Protein AF-F2I329-F1 (afdb_monomer_lite)

pLDDT: mean 84.26, std 12.46, range [43.5, 96.06]

Foldseek 3Di:
DDFFDWDAALQARDIDGHDFPPDWDQDPQPQQNQWIWRDWDADPQQRFIWTWIAGNPPRDIAIAGPVLRVQPRVLVVVLVVLVVVLVVVVVVPDPCPVVNVVSVVVNVVSVVSNVVVLVVSLVVSCVRNDPPDPSSVCSCVSVPPD

Secondary structure (DSSP, 8-state):
--PPEEEE-TTT--EEEE---S--B----GGGTTEEEEEEEE-TTT--EEEEEEETTT--EEEEEHHHHHHHHHHHHHHHHHHHHHHHHHHTT-S-HHHHHHHHHHHHHHHHHHHHHHHHHHHHHHHHH-TT-GGGTTHHHHT---

Radius of gyration: 18.22 Å; chains: 1; bounding box: 52×19×52 Å

Sequence (146 aa):
MIFPIIKKCPCCNKVLFIKTNGTTYENNFKNIQDYTVKKRFNCNNCGQDIALFIHNKTGIQKLLWMEYLENMDLLFFELEDLRIKKKDLLNKKADGSGAIKNISKEIEKIKIQISQKQSKLRIKVRLIAGHGSENSDQLSDNHRFF

Structure (mmCIF, N/CA/C/O backbone):
data_AF-F2I329-F1
#
_entry.id   AF-F2I329-F1
#
loop_
_atom_site.group_PDB
_atom_site.id
_atom_site.type_symbol
_atom_site.label_atom_id
_atom_site.label_alt_id
_atom_site.label_comp_id
_atom_site.label_asym_id
_atom_site.label_entity_id
_atom_site.label_seq_id
_atom_site.pdbx_PDB_ins_code
_atom_site.Cartn_x
_atom_site.Cartn_y
_atom_site.Cartn_z
_atom_site.occupancy
_atom_site.B_iso_or_equiv
_atom_site.auth_seq_id
_atom_site.auth_comp_id
_atom_site.auth_asym_id
_atom_site.auth_atom_id
_atom_site.pdbx_PDB_model_num
ATOM 1 N N . MET A 1 1 ? -30.096 -5.599 7.915 1.00 49.38 1 MET A N 1
ATOM 2 C CA . MET A 1 1 ? -29.155 -5.406 9.042 1.00 49.38 1 MET A CA 1
ATOM 3 C C . MET A 1 1 ? -27.747 -5.377 8.453 1.00 49.38 1 MET A C 1
ATOM 5 O O . MET A 1 1 ? -27.368 -6.353 7.822 1.00 49.38 1 MET A O 1
ATOM 9 N N . ILE A 1 2 ? -27.023 -4.253 8.522 1.00 67.06 2 ILE A N 1
ATOM 10 C CA . ILE A 1 2 ? -25.670 -4.151 7.938 1.00 67.06 2 ILE A CA 1
ATOM 11 C C . ILE A 1 2 ? -24.672 -4.649 8.986 1.00 67.06 2 ILE A C 1
ATOM 13 O O . ILE A 1 2 ? -24.483 -3.999 10.016 1.00 67.06 2 ILE A O 1
ATOM 17 N N . PHE A 1 3 ? -24.066 -5.813 8.747 1.00 76.38 3 PHE A N 1
ATOM 18 C CA . PHE A 1 3 ? -23.027 -6.347 9.625 1.00 76.38 3 PHE A CA 1
ATOM 19 C C . PHE A 1 3 ? -21.748 -5.501 9.527 1.00 76.38 3 PHE A C 1
ATOM 21 O O . PHE A 1 3 ? -21.357 -5.107 8.424 1.00 76.38 3 PHE A O 1
ATOM 28 N N . PRO A 1 4 ? -21.088 -5.196 10.659 1.00 86.31 4 PRO A N 1
ATOM 29 C CA . PRO A 1 4 ? -19.831 -4.467 10.640 1.00 86.31 4 PRO A CA 1
ATOM 30 C C . PRO A 1 4 ? -18.727 -5.320 10.009 1.00 86.31 4 PRO A C 1
ATOM 32 O O . PRO A 1 4 ? -18.606 -6.513 10.278 1.00 86.31 4 PRO A O 1
ATOM 35 N N . ILE A 1 5 ? -17.881 -4.681 9.207 1.00 90.19 5 ILE A N 1
ATOM 36 C CA . ILE A 1 5 ? -16.689 -5.304 8.637 1.00 90.19 5 ILE A CA 1
ATOM 37 C C . ILE A 1 5 ? -15.630 -5.406 9.736 1.00 90.19 5 ILE A C 1
ATOM 39 O O . ILE A 1 5 ? -15.281 -4.400 10.355 1.00 90.19 5 ILE A O 1
ATOM 43 N N . ILE A 1 6 ? -15.106 -6.610 9.968 1.00 91.62 6 ILE A N 1
ATOM 44 C CA . ILE A 1 6 ? -14.080 -6.865 10.984 1.00 91.62 6 ILE A CA 1
ATOM 45 C C . ILE A 1 6 ? -12.708 -6.917 10.306 1.00 91.62 6 ILE A C 1
ATOM 47 O O . ILE A 1 6 ? -12.464 -7.750 9.433 1.00 91.62 6 ILE A O 1
ATOM 51 N N . LYS A 1 7 ? -11.802 -6.017 10.696 1.00 91.25 7 LYS A N 1
ATOM 52 C CA . LYS A 1 7 ? -10.420 -5.942 10.184 1.00 91.25 7 LYS A CA 1
ATOM 53 C C . LYS A 1 7 ? -9.460 -5.593 11.315 1.00 91.25 7 LYS A C 1
ATOM 55 O O . LYS A 1 7 ? -9.873 -5.023 12.317 1.00 91.25 7 LYS A O 1
ATOM 60 N N . LYS A 1 8 ? -8.173 -5.902 11.163 1.00 90.38 8 LYS A N 1
ATOM 61 C CA . LYS A 1 8 ? -7.136 -5.430 12.090 1.00 90.38 8 LYS A CA 1
ATOM 62 C C . LYS A 1 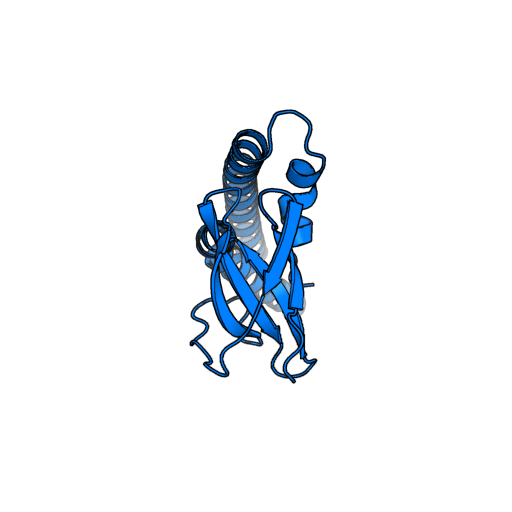8 ? -6.559 -4.110 11.598 1.00 90.38 8 LYS A C 1
ATOM 64 O O . LYS A 1 8 ? -6.375 -3.931 10.398 1.00 90.38 8 LYS A O 1
ATOM 69 N N . CYS A 1 9 ? -6.276 -3.197 12.520 1.00 89.25 9 CYS A N 1
ATOM 70 C CA . CYS A 1 9 ? -5.590 -1.953 12.206 1.00 89.25 9 CYS A CA 1
ATOM 71 C C . CYS A 1 9 ? -4.196 -2.258 11.627 1.00 89.25 9 CYS A C 1
ATOM 73 O O . CYS A 1 9 ? -3.421 -2.942 12.304 1.00 89.25 9 CYS A O 1
ATOM 75 N N . PRO A 1 10 ? -3.836 -1.725 10.445 1.00 88.31 10 PRO A N 1
ATOM 76 C CA . PRO A 1 10 ? -2.521 -1.966 9.848 1.00 88.31 10 PRO A CA 1
ATOM 77 C C . PRO A 1 10 ? -1.366 -1.385 10.682 1.00 88.31 10 PRO A C 1
ATOM 79 O O . PRO A 1 10 ? -0.227 -1.814 10.526 1.00 88.31 10 PRO A O 1
ATOM 82 N N . CYS A 1 11 ? -1.650 -0.438 11.585 1.00 87.44 11 CYS A N 1
ATOM 83 C CA . CYS A 1 11 ? -0.645 0.243 12.404 1.00 87.44 11 CYS A CA 1
ATOM 84 C C . CYS A 1 11 ? -0.427 -0.405 13.780 1.00 87.44 11 CYS A C 1
ATOM 86 O O . CYS A 1 11 ? 0.696 -0.446 14.256 1.00 87.44 11 CYS A O 1
ATOM 88 N N . CYS A 1 12 ? -1.485 -0.877 14.451 1.00 86.50 12 CYS A N 1
ATOM 89 C CA . CYS A 1 12 ? -1.399 -1.365 15.840 1.00 86.50 12 CYS A CA 1
ATOM 90 C C . CYS A 1 12 ? -2.028 -2.747 16.070 1.00 86.50 12 CYS A C 1
ATOM 92 O O . CYS A 1 12 ? -2.190 -3.169 17.209 1.00 86.50 12 CYS A O 1
ATOM 94 N N . ASN A 1 13 ? -2.448 -3.439 15.009 1.00 86.38 13 ASN A N 1
ATOM 95 C CA . ASN A 1 13 ? -3.093 -4.757 15.043 1.00 86.38 13 ASN A CA 1
ATOM 96 C C . ASN A 1 13 ? -4.434 -4.857 15.788 1.00 86.38 13 ASN A C 1
ATOM 98 O O . ASN A 1 13 ? -5.052 -5.924 15.792 1.00 86.38 13 ASN A O 1
ATOM 102 N N . LYS A 1 14 ? -4.913 -3.774 16.413 1.00 88.31 14 LYS A N 1
ATOM 103 C CA . LYS A 1 14 ? -6.192 -3.768 17.127 1.00 88.31 14 LYS A CA 1
ATOM 104 C C . LYS A 1 14 ? -7.320 -4.175 16.181 1.00 88.31 14 LYS A C 1
ATOM 106 O O . LYS A 1 14 ? -7.401 -3.669 15.063 1.00 88.31 14 LYS A O 1
ATOM 111 N N . VAL A 1 15 ? -8.196 -5.070 16.633 1.00 91.31 15 VAL A N 1
ATOM 112 C CA . VAL A 1 15 ? -9.410 -5.443 15.896 1.00 91.31 15 VAL A CA 1
ATOM 113 C C . VAL A 1 15 ? -10.356 -4.242 15.837 1.00 91.31 15 VAL A C 1
ATOM 115 O O . VAL A 1 15 ? -10.623 -3.595 16.848 1.00 91.31 15 VAL A O 1
ATOM 118 N N . LEU A 1 16 ? -10.849 -3.950 14.640 1.00 91.00 16 LEU A N 1
ATOM 119 C CA . LEU A 1 16 ? -11.730 -2.839 14.317 1.00 91.00 16 LEU A CA 1
ATOM 120 C C . LEU A 1 16 ? -13.048 -3.368 13.763 1.00 91.00 16 LEU A C 1
ATOM 122 O O . LEU A 1 16 ? -13.061 -4.262 12.916 1.00 91.00 16 LEU A O 1
ATOM 126 N N . PHE A 1 17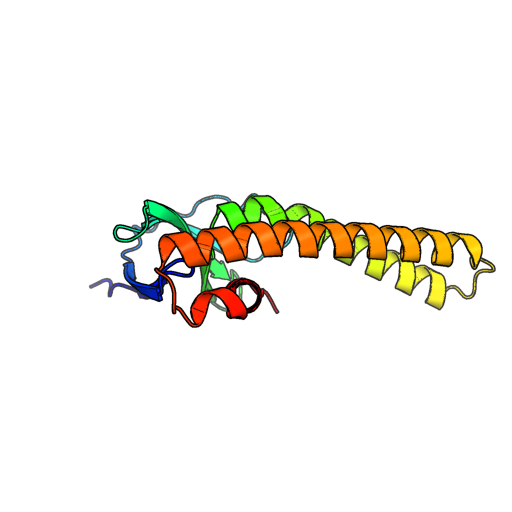 ? -14.141 -2.749 14.203 1.00 92.81 17 PHE A N 1
ATOM 127 C CA . PHE A 1 17 ? -15.493 -2.992 13.710 1.00 92.81 17 PHE A CA 1
ATOM 128 C C . PHE A 1 17 ? -15.935 -1.793 12.872 1.00 92.81 17 PHE A C 1
ATOM 130 O O . PHE A 1 17 ? -16.223 -0.714 13.393 1.00 92.81 17 PHE A O 1
ATOM 137 N N . ILE A 1 18 ? -15.959 -1.964 11.555 1.00 91.31 18 ILE A N 1
ATOM 138 C CA . ILE A 1 18 ? -16.131 -0.877 10.596 1.00 91.31 18 ILE A CA 1
ATOM 139 C C . ILE A 1 18 ? -17.550 -0.920 10.032 1.00 91.31 18 ILE A C 1
ATOM 141 O O . ILE A 1 18 ? -17.905 -1.811 9.264 1.00 91.31 18 ILE A O 1
ATOM 145 N N . LYS A 1 19 ? -18.364 0.075 10.391 1.00 88.56 19 LYS A N 1
ATOM 146 C CA . LYS A 1 19 ? -19.669 0.331 9.761 1.00 88.56 19 LYS A CA 1
ATOM 147 C C . LYS A 1 19 ? -19.502 1.309 8.600 1.00 88.56 19 LYS A C 1
ATOM 149 O O . LYS A 1 19 ? -18.901 2.366 8.802 1.00 88.56 19 LYS A O 1
ATOM 154 N N . THR A 1 20 ? -20.002 0.963 7.419 1.00 84.44 20 THR A N 1
ATOM 155 C CA . THR A 1 20 ? -20.012 1.822 6.225 1.00 84.44 20 THR A CA 1
ATOM 156 C C . THR A 1 20 ? -21.399 2.444 6.058 1.00 84.44 20 THR A C 1
ATOM 158 O O . THR A 1 20 ? -22.407 1.786 6.301 1.00 84.44 20 THR A O 1
ATOM 161 N N . ASN A 1 21 ? -21.457 3.717 5.658 1.00 78.06 21 ASN A N 1
ATOM 162 C CA . ASN A 1 21 ? -22.711 4.483 5.589 1.00 78.06 21 ASN A CA 1
ATOM 163 C C . ASN A 1 21 ? -23.231 4.623 4.146 1.00 78.06 21 ASN A C 1
ATOM 165 O O . ASN A 1 21 ? -23.976 5.546 3.842 1.00 78.06 21 ASN A O 1
ATOM 169 N N . GLY A 1 22 ? -22.791 3.754 3.231 1.00 73.19 22 GLY A N 1
ATOM 170 C CA . GLY A 1 22 ? -23.156 3.814 1.809 1.00 73.19 22 GLY A CA 1
ATOM 171 C C . GLY A 1 22 ? -22.452 4.908 0.995 1.00 73.19 22 GLY A C 1
ATOM 172 O O . GLY A 1 22 ? -22.484 4.843 -0.229 1.00 73.19 22 GLY A O 1
ATOM 173 N N . THR A 1 23 ? -21.758 5.855 1.632 1.00 77.44 23 THR A N 1
ATOM 174 C CA . THR A 1 23 ? -20.978 6.891 0.946 1.00 77.44 23 THR A CA 1
ATOM 175 C C . THR A 1 23 ? -19.708 6.327 0.307 1.00 77.44 23 THR A C 1
ATOM 177 O O . THR A 1 23 ? -18.978 5.525 0.895 1.00 77.44 23 THR A O 1
ATOM 180 N N . THR A 1 24 ? -19.447 6.747 -0.927 1.00 80.06 24 THR A N 1
ATOM 181 C CA . THR A 1 24 ? -18.213 6.474 -1.669 1.00 80.06 24 THR A CA 1
ATOM 182 C C . THR A 1 24 ? -17.412 7.754 -1.788 1.00 80.06 24 THR A C 1
ATOM 184 O O . THR A 1 24 ? -17.959 8.783 -2.174 1.00 80.06 24 THR A O 1
ATOM 187 N N . TYR A 1 25 ? -16.127 7.678 -1.473 1.00 80.75 25 TYR A N 1
ATOM 188 C CA . TYR A 1 25 ? -15.186 8.775 -1.643 1.00 80.75 25 TYR A CA 1
ATOM 189 C C . TYR A 1 25 ? -14.319 8.505 -2.871 1.00 80.75 25 TYR A C 1
ATOM 191 O O . TYR A 1 25 ? -13.993 7.348 -3.166 1.00 80.75 25 TYR A O 1
ATOM 199 N N . GLU A 1 26 ? -13.945 9.576 -3.567 1.00 77.88 26 GLU A N 1
ATOM 200 C CA . GLU A 1 26 ? -12.997 9.498 -4.673 1.00 77.88 26 GLU A CA 1
ATOM 201 C C . GLU A 1 26 ? -11.637 8.995 -4.186 1.00 77.88 26 GLU A C 1
ATOM 203 O O . GLU A 1 26 ? -11.173 9.317 -3.087 1.00 77.88 26 GLU A O 1
ATOM 208 N N . ASN A 1 27 ? -11.013 8.160 -5.014 1.00 87.19 27 ASN A N 1
ATOM 209 C CA . ASN A 1 27 ? -9.687 7.631 -4.765 1.00 87.19 27 ASN A CA 1
ATOM 210 C C . ASN A 1 27 ? -8.665 8.390 -5.615 1.00 87.19 27 ASN A C 1
ATOM 212 O O . ASN A 1 27 ? -8.601 8.211 -6.828 1.00 87.19 27 ASN A O 1
ATOM 216 N N . ASN A 1 28 ? -7.842 9.199 -4.951 1.00 87.75 28 ASN A N 1
ATOM 217 C CA . ASN A 1 28 ? -6.836 10.039 -5.602 1.00 87.75 28 ASN A CA 1
ATOM 218 C C . ASN A 1 28 ? -5.469 9.349 -5.760 1.00 87.75 28 ASN A C 1
ATOM 220 O O . ASN A 1 28 ? -4.527 9.971 -6.250 1.00 87.75 28 ASN A O 1
ATOM 224 N N . PHE A 1 29 ? -5.335 8.087 -5.341 1.00 89.06 29 PHE A N 1
ATOM 225 C CA . PHE A 1 29 ? -4.081 7.339 -5.421 1.00 89.06 29 PHE A CA 1
ATOM 226 C C . PHE A 1 29 ? -3.921 6.676 -6.793 1.00 89.06 29 PHE A C 1
ATOM 228 O O . PHE A 1 29 ? -4.761 5.880 -7.226 1.00 89.06 29 PHE A O 1
ATOM 235 N N . LYS A 1 30 ? -2.819 6.987 -7.478 1.00 87.38 30 LYS A N 1
ATOM 236 C CA . LYS A 1 30 ? -2.558 6.551 -8.856 1.00 87.38 30 LYS A CA 1
ATOM 237 C C . LYS A 1 30 ? -2.325 5.051 -8.963 1.00 87.38 30 LYS A C 1
ATOM 239 O O . LYS A 1 30 ? -2.735 4.444 -9.945 1.00 87.38 30 LYS A O 1
ATOM 244 N N . ASN A 1 31 ? -1.692 4.443 -7.966 1.00 84.38 31 ASN A N 1
ATOM 245 C CA . ASN A 1 31 ? -1.331 3.030 -8.005 1.00 84.38 31 ASN A CA 1
ATOM 246 C C . ASN A 1 31 ? -2.525 2.098 -7.726 1.00 84.38 31 ASN A C 1
ATOM 248 O O . ASN A 1 31 ? -2.414 0.886 -7.887 1.00 84.38 31 ASN A O 1
ATOM 252 N N . ILE A 1 32 ? -3.663 2.633 -7.262 1.00 87.12 32 ILE A N 1
ATOM 253 C CA . ILE A 1 32 ? -4.802 1.828 -6.790 1.00 87.12 32 ILE A CA 1
ATOM 254 C C . ILE A 1 32 ? -6.149 2.322 -7.309 1.00 87.12 32 ILE A C 1
ATOM 256 O O . ILE A 1 32 ? -7.160 2.194 -6.624 1.00 87.12 32 ILE A O 1
ATOM 260 N N . GLN A 1 33 ? -6.181 2.851 -8.531 1.00 89.00 33 GLN A N 1
ATOM 261 C CA . GLN A 1 33 ? -7.388 3.403 -9.164 1.00 89.00 33 GLN A CA 1
ATOM 262 C C . GLN A 1 33 ? -8.553 2.404 -9.273 1.00 89.00 33 GLN A C 1
ATOM 264 O O . GLN A 1 33 ? -9.716 2.801 -9.249 1.00 89.00 33 GLN A O 1
ATOM 269 N N . ASP A 1 34 ? -8.264 1.100 -9.310 1.00 90.00 34 ASP A N 1
ATOM 270 C CA . ASP A 1 34 ? -9.282 0.042 -9.303 1.00 90.00 34 ASP A CA 1
ATOM 271 C C . ASP A 1 34 ? -10.005 -0.125 -7.954 1.00 90.00 34 ASP A C 1
ATOM 273 O O . ASP A 1 34 ? -10.870 -0.994 -7.821 1.00 90.00 34 ASP A O 1
ATOM 277 N N . TYR A 1 35 ? -9.674 0.679 -6.943 1.00 91.19 35 TYR A N 1
ATOM 278 C CA . TYR A 1 35 ? -10.314 0.665 -5.633 1.00 91.19 35 TYR A CA 1
ATOM 279 C C . TYR A 1 35 ? -11.118 1.941 -5.381 1.00 91.19 35 TYR A C 1
ATOM 281 O O . TYR A 1 35 ? -10.677 3.045 -5.686 1.00 91.19 35 TYR A O 1
ATOM 289 N N . THR A 1 36 ? -12.263 1.795 -4.717 1.00 92.00 36 THR A N 1
ATOM 290 C CA . THR A 1 36 ? -13.054 2.909 -4.178 1.00 92.00 36 THR A CA 1
ATOM 291 C C . THR A 1 36 ? -12.891 2.991 -2.665 1.00 92.00 36 THR A C 1
ATOM 293 O O . THR A 1 36 ? -12.899 1.967 -1.974 1.00 92.00 36 THR A O 1
ATOM 296 N N . VAL A 1 37 ? -12.817 4.206 -2.121 1.00 92.56 37 VAL A N 1
ATOM 297 C CA . VAL A 1 37 ? -12.790 4.431 -0.673 1.00 92.56 37 VAL A CA 1
ATOM 298 C C . VAL A 1 37 ? -14.221 4.406 -0.132 1.00 92.56 37 VAL A C 1
ATOM 300 O O . VAL A 1 37 ? -15.066 5.207 -0.522 1.00 92.56 37 VAL A O 1
ATOM 303 N N . LYS A 1 38 ? -14.517 3.485 0.788 1.00 91.88 38 LYS A N 1
ATOM 304 C CA . LYS A 1 38 ? -15.838 3.381 1.440 1.00 91.88 38 LYS A CA 1
ATOM 305 C C . LYS A 1 38 ? -15.913 4.088 2.783 1.00 91.88 38 LYS A C 1
ATOM 307 O O . LYS A 1 38 ? -17.001 4.407 3.252 1.00 91.88 38 LYS A O 1
ATOM 312 N N . LYS A 1 39 ? -14.774 4.263 3.450 1.00 91.88 39 LYS A N 1
ATOM 313 C CA . LYS A 1 39 ? -14.700 4.959 4.734 1.00 91.88 39 LYS A CA 1
ATOM 314 C C . LYS A 1 39 ? -13.274 5.396 5.019 1.00 91.88 39 LYS A C 1
ATOM 316 O O . LYS A 1 39 ? -12.359 4.609 4.800 1.00 91.88 39 LYS A O 1
ATOM 321 N N . ARG A 1 40 ? -13.122 6.584 5.594 1.00 92.69 40 ARG A N 1
ATOM 322 C CA . ARG A 1 40 ? -11.887 7.093 6.199 1.00 92.69 40 ARG A CA 1
ATOM 323 C C . ARG A 1 40 ? -12.159 7.408 7.666 1.00 92.69 40 ARG A C 1
ATOM 325 O O . ARG A 1 40 ? -13.237 7.914 7.980 1.00 92.69 40 ARG A O 1
ATOM 332 N N . PHE A 1 41 ? -11.262 7.017 8.562 1.00 93.00 41 PHE A N 1
ATOM 333 C CA . PHE A 1 41 ? -11.425 7.214 10.001 1.00 93.00 41 PHE A CA 1
ATOM 334 C C . PHE A 1 41 ? -10.098 7.029 10.736 1.00 93.00 41 PHE A C 1
ATOM 336 O O . PHE A 1 41 ? -9.218 6.305 10.281 1.00 93.00 41 PHE A O 1
ATOM 343 N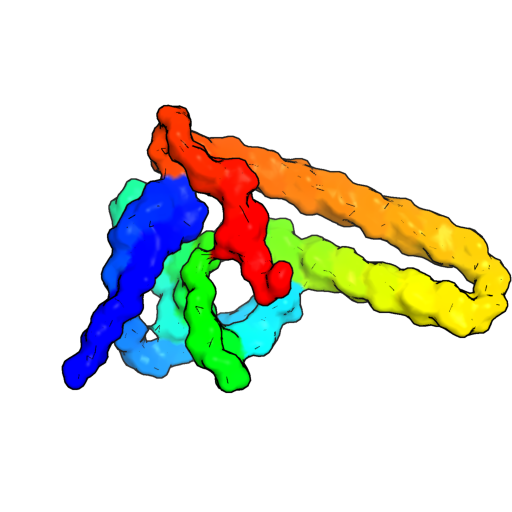 N . ASN A 1 42 ? -9.995 7.606 11.931 1.00 94.44 42 ASN A N 1
ATOM 344 C CA . ASN A 1 42 ? -8.834 7.394 12.786 1.00 94.44 42 ASN A CA 1
ATOM 345 C C . ASN A 1 42 ? -9.025 6.128 13.624 1.00 94.44 42 ASN A C 1
ATOM 347 O O . ASN A 1 42 ? -10.107 5.862 14.152 1.00 94.44 42 ASN A O 1
ATOM 351 N N . CYS A 1 43 ? -7.969 5.334 13.775 1.00 91.62 43 CYS A N 1
ATOM 352 C CA . CYS A 1 43 ? -7.993 4.196 14.681 1.00 91.62 43 CYS A CA 1
ATOM 353 C C . CYS A 1 43 ? -8.083 4.681 16.135 1.00 91.62 43 CYS A C 1
ATOM 355 O O . CYS A 1 43 ? -7.163 5.330 16.621 1.00 91.62 43 CYS A O 1
ATOM 357 N N . ASN A 1 44 ? -9.127 4.283 16.864 1.00 89.38 44 ASN A N 1
ATOM 358 C CA . ASN A 1 44 ? -9.326 4.684 18.267 1.00 89.38 44 ASN A CA 1
ATOM 359 C C . ASN A 1 44 ? -8.178 4.279 19.210 1.00 89.38 44 ASN A C 1
ATOM 361 O O . ASN A 1 44 ? -8.058 4.841 20.290 1.00 89.38 44 ASN A O 1
ATOM 365 N N . ASN A 1 45 ? -7.359 3.292 18.830 1.00 89.44 45 ASN A N 1
ATOM 366 C CA . ASN A 1 45 ? -6.244 2.820 19.649 1.00 89.44 45 ASN A CA 1
ATOM 367 C C . ASN A 1 45 ? -4.940 3.581 19.378 1.00 89.44 45 ASN A C 1
ATOM 369 O O . ASN A 1 45 ? -4.220 3.900 20.311 1.00 89.44 45 ASN A O 1
ATOM 373 N N . CYS A 1 46 ? -4.611 3.846 18.108 1.00 89.50 46 CYS A N 1
ATOM 374 C CA . CYS A 1 46 ? -3.326 4.452 17.732 1.00 89.50 46 CYS A CA 1
ATOM 375 C C . CYS A 1 46 ? -3.420 5.849 17.110 1.00 89.50 46 CYS A C 1
ATOM 377 O O . CYS A 1 46 ? -2.406 6.393 16.672 1.00 89.50 46 CYS A O 1
ATOM 379 N N . GLY A 1 47 ? -4.627 6.394 16.971 1.00 90.69 47 GLY A N 1
ATOM 380 C CA . GLY A 1 47 ? -4.894 7.706 16.377 1.00 90.69 47 GLY A CA 1
ATOM 381 C C . GLY A 1 47 ? -4.593 7.829 14.879 1.00 90.69 47 GLY A C 1
ATOM 382 O O . GLY A 1 47 ? -4.883 8.867 14.299 1.00 90.69 47 GLY A O 1
ATOM 383 N N . GLN A 1 48 ? -4.027 6.798 14.242 1.00 92.12 48 GLN A N 1
ATOM 384 C CA . GLN A 1 48 ? -3.622 6.854 12.836 1.00 92.12 48 GLN A CA 1
ATOM 385 C C . GLN A 1 48 ? -4.826 6.863 11.900 1.00 92.12 48 GLN A C 1
ATOM 387 O O . GLN A 1 48 ? -5.781 6.109 12.108 1.00 92.12 48 GLN A O 1
ATOM 392 N N . ASP A 1 49 ? -4.731 7.676 10.853 1.00 94.75 49 ASP A N 1
ATOM 393 C CA . ASP A 1 49 ? -5.735 7.783 9.802 1.00 94.75 49 ASP A CA 1
ATOM 394 C C . ASP A 1 49 ? -5.665 6.585 8.849 1.00 94.75 49 ASP A C 1
ATOM 396 O O . ASP A 1 49 ? -4.638 6.306 8.222 1.00 94.75 49 ASP A O 1
ATOM 400 N N . ILE A 1 50 ? -6.767 5.850 8.763 1.00 93.88 50 ILE A N 1
ATOM 401 C CA . ILE A 1 50 ? -6.892 4.628 7.981 1.00 93.88 50 ILE A CA 1
ATOM 402 C C . ILE A 1 50 ? -8.145 4.691 7.113 1.00 93.88 50 ILE A C 1
ATOM 404 O O . ILE A 1 50 ? -9.170 5.268 7.484 1.00 93.88 50 ILE A O 1
ATOM 408 N N . ALA A 1 51 ? -8.088 4.048 5.952 1.00 93.94 51 ALA A N 1
ATOM 409 C CA . ALA A 1 51 ? -9.226 3.985 5.049 1.00 93.94 51 ALA A CA 1
ATOM 410 C C . ALA A 1 51 ? -9.512 2.565 4.569 1.00 93.94 51 ALA A C 1
ATOM 412 O O . ALA A 1 51 ? -8.613 1.750 4.349 1.00 93.94 51 ALA A O 1
ATOM 413 N N . LEU A 1 52 ? -10.806 2.275 4.436 1.00 93.56 52 LEU A N 1
ATOM 414 C CA . LEU A 1 52 ? -11.326 1.039 3.877 1.00 93.56 52 LEU A CA 1
ATOM 415 C C . LEU A 1 52 ? -11.531 1.220 2.373 1.00 93.56 52 LEU A C 1
ATOM 417 O O . LEU A 1 52 ? -12.401 1.979 1.940 1.00 93.56 52 LEU A O 1
ATOM 421 N N . PHE A 1 53 ? -10.764 0.463 1.605 1.00 92.94 53 PHE A N 1
ATOM 422 C CA . PHE A 1 53 ? -10.816 0.381 0.157 1.00 92.94 53 PHE A CA 1
ATOM 423 C C . PHE A 1 53 ? -11.538 -0.892 -0.269 1.00 92.94 53 PHE A C 1
ATOM 425 O O . PHE A 1 53 ? -11.346 -1.952 0.332 1.00 92.94 53 PHE A O 1
ATOM 432 N N . ILE A 1 54 ? -12.342 -0.798 -1.324 1.00 91.50 54 ILE A N 1
ATOM 433 C CA . ILE A 1 54 ? -12.991 -1.945 -1.962 1.00 91.50 54 ILE A CA 1
ATOM 434 C C . ILE A 1 54 ? -12.642 -1.939 -3.442 1.00 91.50 54 ILE A C 1
ATOM 436 O O . ILE A 1 54 ? -12.869 -0.942 -4.120 1.00 91.50 54 ILE A O 1
ATOM 440 N N . HIS A 1 55 ? -12.102 -3.052 -3.929 1.00 91.69 55 HIS A N 1
ATOM 441 C CA . HIS A 1 55 ? -11.802 -3.235 -5.340 1.00 91.69 55 HIS A CA 1
ATOM 442 C C . HIS A 1 55 ? -13.100 -3.244 -6.158 1.00 91.69 55 HIS A C 1
ATOM 444 O O . HIS A 1 55 ? -14.011 -4.023 -5.878 1.00 91.69 55 HIS A O 1
ATOM 450 N N . ASN A 1 56 ? -13.157 -2.438 -7.214 1.00 89.81 56 ASN A N 1
ATOM 451 C CA . ASN A 1 56 ? -14.365 -2.166 -7.994 1.00 89.81 56 ASN A CA 1
ATOM 452 C C . ASN A 1 56 ? -14.917 -3.424 -8.684 1.00 89.81 56 ASN A C 1
ATOM 454 O O . ASN A 1 56 ? -16.123 -3.637 -8.698 1.00 89.81 56 ASN A O 1
ATOM 458 N N . LYS A 1 57 ? -14.034 -4.281 -9.219 1.00 89.69 57 LYS A N 1
ATOM 459 C CA . LYS A 1 57 ? -14.418 -5.536 -9.898 1.00 89.69 57 LYS A CA 1
ATOM 460 C C . LYS A 1 57 ? -14.597 -6.738 -8.963 1.00 89.69 57 LYS A C 1
ATOM 462 O O . LYS A 1 57 ? -15.597 -7.434 -9.046 1.00 89.69 57 LYS A O 1
ATOM 467 N N . THR A 1 58 ? -13.616 -7.013 -8.100 1.00 91.31 58 THR A N 1
ATOM 468 C CA . THR A 1 58 ? -13.581 -8.243 -7.287 1.00 91.31 58 THR A CA 1
ATOM 469 C C . THR A 1 58 ? -14.271 -8.109 -5.931 1.00 91.31 58 THR A C 1
ATOM 471 O O . THR A 1 58 ? -14.482 -9.110 -5.255 1.00 91.31 58 THR A O 1
ATOM 474 N N . GLY A 1 59 ? -14.574 -6.886 -5.481 1.00 88.88 59 GLY A N 1
ATOM 475 C CA . GLY A 1 59 ? -15.123 -6.633 -4.147 1.00 88.88 59 GLY A CA 1
ATOM 476 C C . GLY A 1 59 ? -14.127 -6.845 -2.998 1.00 88.88 59 GLY A C 1
ATOM 477 O O . GLY A 1 59 ? -14.513 -6.733 -1.832 1.00 88.88 59 GLY A O 1
ATOM 478 N N . ILE A 1 60 ? -12.851 -7.129 -3.292 1.00 90.38 60 ILE A N 1
ATOM 479 C CA . ILE A 1 60 ? -11.812 -7.350 -2.278 1.00 90.38 60 ILE A CA 1
ATOM 480 C C . ILE A 1 60 ? -11.647 -6.098 -1.417 1.00 90.38 60 ILE A C 1
ATOM 482 O O . ILE A 1 60 ? -11.457 -4.993 -1.923 1.00 90.38 60 ILE A O 1
ATOM 486 N N . GLN A 1 61 ? -11.677 -6.291 -0.099 1.00 91.00 61 GLN A N 1
ATOM 487 C CA . GLN A 1 61 ? -11.604 -5.211 0.880 1.00 91.00 61 GLN A CA 1
ATOM 488 C C . GLN A 1 61 ? -10.214 -5.121 1.513 1.00 91.00 61 GLN A C 1
ATOM 490 O O . GLN A 1 61 ? -9.748 -6.090 2.128 1.00 91.00 61 GLN A O 1
ATOM 495 N N . LYS A 1 62 ? -9.599 -3.937 1.461 1.00 90.62 62 LYS A N 1
ATOM 496 C CA . LYS A 1 62 ? -8.315 -3.631 2.108 1.00 90.62 62 LYS A CA 1
ATOM 497 C C . LYS A 1 62 ? -8.461 -2.454 3.063 1.00 90.62 62 LYS A C 1
ATOM 499 O O . LYS A 1 62 ? -9.111 -1.468 2.741 1.00 90.62 62 LYS A O 1
ATOM 504 N N . LEU A 1 63 ? -7.870 -2.574 4.248 1.00 92.50 63 LEU A N 1
ATOM 505 C CA . LEU A 1 63 ? -7.798 -1.494 5.228 1.00 92.50 63 LEU A CA 1
ATOM 506 C C . LEU A 1 63 ? -6.357 -1.001 5.269 1.00 92.50 63 LEU A C 1
ATOM 508 O O . LEU A 1 63 ? -5.464 -1.780 5.591 1.00 92.50 63 LEU A O 1
ATOM 512 N N . LEU A 1 64 ? -6.142 0.258 4.913 1.00 92.50 64 LEU A N 1
ATOM 513 C CA . LEU A 1 64 ? -4.811 0.783 4.623 1.00 92.50 64 LEU A CA 1
ATOM 514 C C . LEU A 1 64 ? -4.533 2.037 5.439 1.00 92.50 64 LEU A C 1
ATOM 516 O O . LEU A 1 64 ? -5.446 2.810 5.732 1.00 92.50 64 LEU A O 1
ATOM 520 N N . TRP A 1 65 ? -3.266 2.227 5.792 1.00 93.38 65 TRP A N 1
ATOM 521 C CA . TRP A 1 65 ? -2.781 3.432 6.450 1.00 93.38 65 TRP A CA 1
ATOM 522 C C . TRP A 1 65 ? -2.564 4.547 5.433 1.00 93.38 65 TRP A C 1
ATOM 524 O O . TRP A 1 65 ? -1.787 4.392 4.491 1.00 93.38 65 TRP A O 1
ATOM 534 N N . MET A 1 66 ? -3.240 5.679 5.633 1.00 93.19 66 MET A N 1
ATOM 535 C CA . MET A 1 66 ? -3.240 6.782 4.671 1.00 93.19 66 MET A CA 1
ATOM 536 C C . MET A 1 66 ? -1.848 7.375 4.470 1.00 93.19 66 MET A C 1
ATOM 538 O O . MET A 1 66 ? -1.405 7.516 3.336 1.00 93.19 66 MET A O 1
ATOM 542 N N . GLU A 1 67 ? -1.103 7.596 5.553 1.00 92.44 67 GLU A N 1
ATOM 543 C CA . GLU A 1 67 ? 0.266 8.117 5.480 1.00 92.44 67 GLU A CA 1
ATOM 544 C C . GLU A 1 67 ? 1.210 7.174 4.723 1.00 92.44 67 GLU A C 1
ATOM 546 O O . GLU A 1 67 ? 2.123 7.636 4.039 1.00 92.44 67 GLU A O 1
ATOM 551 N N . TYR A 1 68 ? 0.995 5.854 4.806 1.00 91.19 68 TYR A N 1
ATOM 552 C CA . TYR A 1 68 ? 1.758 4.906 3.997 1.00 91.19 68 TYR A CA 1
ATOM 553 C C . TYR A 1 68 ? 1.489 5.139 2.508 1.00 91.19 68 TYR A C 1
ATOM 555 O O . TYR A 1 68 ? 2.435 5.239 1.728 1.00 91.19 68 TYR A O 1
ATOM 563 N N . LEU A 1 69 ? 0.218 5.264 2.117 1.00 91.25 69 LEU A N 1
ATOM 564 C CA . LEU A 1 69 ? -0.167 5.499 0.724 1.00 91.25 69 LEU A CA 1
ATOM 565 C C . LEU A 1 69 ? 0.358 6.839 0.214 1.00 91.25 69 LEU A C 1
ATOM 567 O O . LEU A 1 69 ? 1.022 6.873 -0.814 1.00 91.25 69 LEU A O 1
ATOM 571 N N . GLU A 1 70 ? 0.165 7.918 0.966 1.00 91.81 70 GLU A N 1
ATOM 572 C CA . GLU A 1 70 ? 0.653 9.259 0.619 1.00 91.81 70 GLU A CA 1
ATOM 573 C C . GLU A 1 70 ? 2.175 9.291 0.421 1.00 91.81 70 GLU A C 1
ATOM 575 O O . GLU A 1 70 ? 2.690 10.012 -0.432 1.00 91.81 70 GLU A O 1
ATOM 580 N N . ASN A 1 71 ? 2.919 8.473 1.171 1.00 89.81 71 ASN A N 1
ATOM 581 C CA . ASN A 1 71 ? 4.370 8.406 1.041 1.00 89.81 71 ASN A CA 1
ATOM 582 C C . ASN A 1 71 ? 4.867 7.537 -0.115 1.00 89.81 71 ASN A C 1
ATOM 584 O O . ASN A 1 71 ? 6.004 7.755 -0.549 1.00 89.81 71 ASN A O 1
ATOM 588 N N . MET A 1 72 ? 4.074 6.556 -0.550 1.00 89.94 72 MET A N 1
ATOM 589 C CA . MET A 1 72 ? 4.524 5.471 -1.425 1.00 89.94 72 MET A CA 1
ATOM 590 C C . MET A 1 72 ? 3.865 5.458 -2.801 1.00 89.94 72 MET A C 1
ATOM 592 O O . MET A 1 72 ? 4.488 4.975 -3.741 1.00 89.94 72 MET A O 1
ATOM 596 N N . ASP A 1 73 ? 2.640 5.966 -2.936 1.00 90.06 73 ASP A N 1
ATOM 597 C CA . ASP A 1 73 ? 1.816 5.835 -4.144 1.00 90.06 73 ASP A CA 1
ATOM 598 C C . ASP A 1 73 ? 2.543 6.323 -5.402 1.00 90.06 73 ASP A C 1
ATOM 600 O O . ASP A 1 73 ? 2.714 5.563 -6.355 1.00 90.06 73 ASP A O 1
ATOM 604 N N . LEU A 1 74 ? 3.066 7.552 -5.361 1.00 89.94 74 LEU A N 1
ATOM 605 C CA . LEU A 1 74 ? 3.817 8.133 -6.475 1.00 89.94 74 LEU A CA 1
ATOM 606 C C . LEU A 1 74 ? 5.082 7.335 -6.802 1.00 89.94 74 LEU A C 1
ATOM 608 O O . LEU A 1 74 ? 5.350 7.073 -7.968 1.00 89.94 74 LEU A O 1
ATOM 612 N N . LEU A 1 75 ? 5.827 6.892 -5.785 1.00 91.19 75 LEU A N 1
ATOM 613 C CA . LEU A 1 75 ? 7.068 6.141 -5.987 1.00 91.19 75 LEU A CA 1
ATOM 614 C C . LEU A 1 75 ? 6.810 4.769 -6.609 1.00 91.19 75 LEU A C 1
ATOM 616 O O . LEU A 1 75 ? 7.582 4.323 -7.455 1.00 91.19 75 LEU A O 1
ATOM 620 N N . PHE A 1 76 ? 5.738 4.086 -6.203 1.00 90.19 76 PHE A N 1
ATOM 621 C CA . PHE A 1 76 ? 5.354 2.819 -6.817 1.00 90.19 76 PHE A CA 1
ATOM 622 C C . PHE A 1 76 ? 4.853 3.009 -8.246 1.00 90.19 76 PHE A C 1
ATOM 624 O O . PHE A 1 76 ? 5.234 2.227 -9.115 1.00 90.19 76 PHE A O 1
ATOM 631 N N . PHE A 1 77 ? 4.072 4.060 -8.497 1.00 89.38 77 PHE A N 1
ATOM 632 C CA . PHE A 1 77 ? 3.614 4.403 -9.838 1.00 89.38 77 PHE A CA 1
ATOM 633 C C . PHE A 1 77 ? 4.792 4.696 -10.784 1.00 89.38 77 PHE A C 1
ATOM 635 O O . PHE A 1 77 ? 4.888 4.101 -11.856 1.00 89.38 77 PHE A O 1
ATOM 642 N N . GLU A 1 78 ? 5.735 5.546 -10.367 1.00 92.25 78 GLU A N 1
ATOM 643 C CA . GLU A 1 78 ? 6.948 5.863 -11.136 1.00 92.25 78 GLU A CA 1
ATOM 644 C C . GLU A 1 78 ? 7.834 4.630 -11.358 1.00 92.25 78 GLU A C 1
ATOM 646 O O . GLU A 1 78 ? 8.367 4.423 -12.449 1.00 92.25 78 GLU A O 1
ATOM 651 N N . LEU A 1 79 ? 7.981 3.779 -10.338 1.00 92.69 79 LEU A N 1
ATOM 652 C CA . LEU A 1 79 ? 8.761 2.549 -10.445 1.00 92.69 79 LEU A CA 1
ATOM 653 C C . LEU A 1 79 ? 8.182 1.597 -11.497 1.00 92.69 79 LEU A C 1
ATOM 655 O O . LEU A 1 79 ? 8.948 0.965 -12.228 1.00 92.69 79 LEU A O 1
ATOM 659 N N . GLU A 1 80 ? 6.857 1.471 -11.558 1.00 91.12 80 GLU A N 1
ATOM 660 C CA . GLU A 1 80 ? 6.192 0.604 -12.527 1.00 91.12 80 GLU A CA 1
ATOM 661 C C . GLU A 1 80 ? 6.281 1.171 -13.948 1.00 91.12 80 GLU A C 1
ATOM 663 O O . GLU A 1 80 ? 6.664 0.448 -14.868 1.00 91.12 80 GLU A O 1
ATOM 668 N N . ASP A 1 81 ? 6.071 2.478 -14.121 1.00 92.44 81 ASP A N 1
ATOM 669 C CA . ASP A 1 81 ? 6.257 3.158 -15.409 1.00 92.44 81 ASP A CA 1
ATOM 670 C C . ASP A 1 81 ? 7.685 2.967 -15.960 1.00 92.44 81 ASP A C 1
ATOM 672 O O . ASP A 1 81 ? 7.878 2.586 -17.119 1.00 92.44 81 ASP A O 1
ATOM 676 N N . LEU A 1 82 ? 8.712 3.116 -1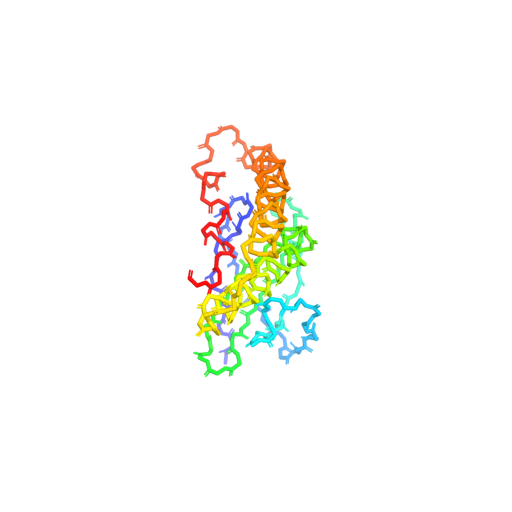5.115 1.00 93.19 82 LEU A N 1
ATOM 677 C CA . LEU A 1 82 ? 10.103 2.865 -15.510 1.00 93.19 82 LEU A CA 1
ATOM 678 C C . LEU A 1 82 ? 10.371 1.397 -15.866 1.00 93.19 82 LEU A C 1
ATOM 680 O O . LEU A 1 82 ? 11.167 1.117 -16.769 1.00 93.19 82 LEU A O 1
ATOM 684 N N . ARG A 1 83 ? 9.732 0.441 -15.183 1.00 91.88 83 ARG A N 1
ATOM 685 C CA . ARG A 1 83 ? 9.857 -0.990 -15.509 1.00 91.88 83 ARG A CA 1
ATOM 686 C C . ARG A 1 83 ? 9.237 -1.315 -16.860 1.00 91.88 83 ARG A C 1
ATOM 688 O O . ARG A 1 83 ? 9.866 -2.041 -17.633 1.00 91.88 83 ARG A O 1
ATOM 695 N N . ILE A 1 84 ? 8.063 -0.758 -17.154 1.00 92.00 84 ILE A N 1
ATOM 696 C CA . ILE A 1 84 ? 7.393 -0.898 -18.451 1.00 92.00 84 ILE A CA 1
ATOM 697 C C . ILE A 1 84 ? 8.284 -0.310 -19.550 1.00 92.00 84 ILE A C 1
ATOM 699 O O . ILE A 1 84 ? 8.670 -1.030 -20.471 1.00 92.00 84 ILE A O 1
ATOM 703 N N . LYS A 1 85 ? 8.749 0.937 -19.385 1.00 91.19 85 LYS A N 1
ATOM 704 C CA . LYS A 1 85 ? 9.676 1.592 -20.326 1.00 91.19 85 LYS A CA 1
ATOM 705 C C . LYS A 1 85 ? 10.943 0.773 -20.568 1.00 91.19 85 LYS A C 1
ATOM 707 O O . LYS A 1 85 ? 11.376 0.612 -21.709 1.00 91.19 85 LYS A O 1
ATOM 712 N N . LYS A 1 86 ? 11.544 0.220 -19.508 1.00 89.44 86 LYS A N 1
ATOM 713 C CA . LYS A 1 86 ? 12.724 -0.649 -19.626 1.00 89.44 86 LYS A CA 1
ATOM 714 C C . LYS A 1 86 ? 12.420 -1.912 -20.434 1.00 89.44 86 LYS A C 1
ATOM 716 O O . LYS A 1 86 ? 13.231 -2.293 -21.276 1.00 89.44 86 LYS A O 1
ATOM 721 N N . LYS A 1 87 ? 11.281 -2.561 -20.178 1.00 90.06 87 LYS A N 1
ATOM 722 C CA . LYS A 1 87 ? 10.848 -3.771 -20.892 1.00 90.06 87 LYS A CA 1
ATOM 723 C C . LYS A 1 87 ? 10.616 -3.487 -22.377 1.00 90.06 87 LYS A C 1
ATOM 725 O O . LYS A 1 87 ? 11.085 -4.249 -23.218 1.00 90.06 87 LYS A O 1
ATOM 730 N N . ASP A 1 88 ? 9.988 -2.363 -22.700 1.00 89.56 88 ASP A N 1
ATOM 731 C CA . ASP A 1 88 ? 9.731 -1.955 -24.083 1.00 89.56 88 ASP A CA 1
ATOM 732 C C . ASP A 1 88 ? 11.021 -1.688 -24.862 1.00 89.56 88 ASP A C 1
ATOM 734 O O . ASP A 1 88 ? 11.146 -2.098 -26.017 1.00 89.56 88 ASP A O 1
ATOM 738 N N . LEU A 1 89 ? 12.010 -1.046 -24.233 1.00 86.94 89 LEU A N 1
ATOM 739 C CA . LEU A 1 89 ? 13.321 -0.820 -24.849 1.00 86.94 89 LEU A CA 1
ATOM 740 C C . LEU A 1 89 ? 14.079 -2.126 -25.110 1.00 86.94 89 LEU A C 1
ATOM 742 O O . LEU A 1 89 ? 14.695 -2.266 -26.164 1.00 86.94 89 LEU A O 1
ATOM 746 N N . LEU A 1 90 ? 14.008 -3.087 -24.182 1.00 85.62 90 LEU A N 1
ATOM 747 C CA . LEU A 1 90 ? 14.615 -4.410 -24.358 1.00 85.62 90 LEU A CA 1
ATOM 748 C C . LEU A 1 90 ? 13.973 -5.175 -25.524 1.00 85.62 90 LEU A C 1
ATOM 750 O O . LEU A 1 90 ? 14.680 -5.782 -26.326 1.00 85.62 90 LEU A O 1
ATOM 754 N N . ASN A 1 91 ? 12.647 -5.100 -25.657 1.00 84.75 91 ASN A N 1
ATOM 755 C CA . ASN A 1 91 ? 11.912 -5.779 -26.726 1.00 84.75 91 ASN A CA 1
ATOM 756 C C . ASN A 1 91 ? 12.209 -5.202 -28.118 1.00 84.75 91 ASN A C 1
ATOM 758 O O . ASN A 1 91 ? 12.173 -5.933 -29.106 1.00 84.75 91 ASN A O 1
ATOM 762 N N . LYS A 1 92 ? 12.525 -3.905 -28.213 1.00 82.94 92 LYS A N 1
ATOM 763 C CA . LYS A 1 92 ? 12.779 -3.217 -29.490 1.00 82.94 92 LYS A CA 1
ATOM 764 C C . LYS A 1 92 ? 14.164 -3.490 -30.101 1.00 82.94 92 LYS A C 1
ATOM 766 O O . LYS A 1 92 ? 14.429 -2.956 -31.172 1.00 82.94 92 LYS A O 1
ATOM 771 N N . LYS A 1 93 ? 15.041 -4.290 -29.464 1.00 65.81 93 LYS A N 1
ATOM 772 C CA . LYS A 1 93 ? 16.440 -4.553 -29.898 1.00 65.81 93 LYS A CA 1
ATOM 773 C C . LYS A 1 93 ? 17.210 -3.282 -30.309 1.00 65.81 93 LYS A C 1
ATOM 775 O O . LYS A 1 93 ? 18.075 -3.328 -31.176 1.00 65.81 93 LYS A O 1
ATOM 780 N N . ALA A 1 94 ? 16.875 -2.138 -29.720 1.00 60.66 94 ALA A N 1
ATOM 781 C CA . ALA A 1 94 ? 17.561 -0.892 -30.019 1.00 60.66 94 ALA A CA 1
ATOM 782 C C . ALA A 1 94 ? 18.952 -0.901 -29.366 1.00 60.66 94 ALA A C 1
ATOM 784 O O . ALA A 1 94 ? 19.098 -1.438 -28.264 1.00 60.66 94 ALA A O 1
ATOM 785 N N . ASP A 1 95 ? 19.927 -0.212 -29.970 1.00 58.72 95 ASP A N 1
ATOM 786 C CA . ASP A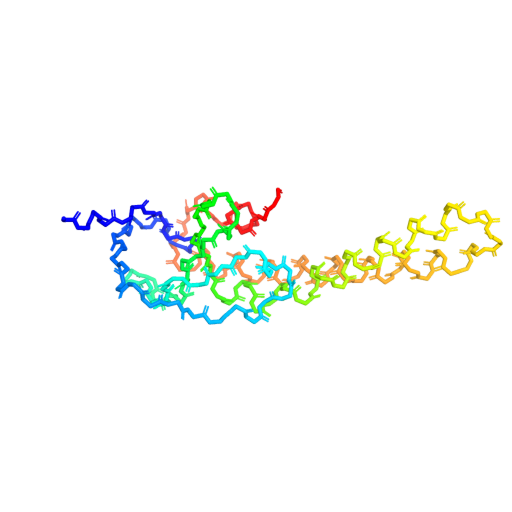 1 95 ? 21.246 0.141 -29.399 1.00 58.72 95 ASP A CA 1
ATOM 787 C C . ASP A 1 95 ? 21.137 1.085 -28.172 1.00 58.72 95 ASP A C 1
ATOM 789 O O . ASP A 1 95 ? 21.951 1.969 -27.918 1.00 58.72 95 ASP A O 1
ATOM 793 N N . GLY A 1 96 ? 20.092 0.918 -27.362 1.00 59.66 96 GLY A N 1
ATOM 794 C CA . GLY A 1 96 ? 19.732 1.726 -26.207 1.00 59.66 96 GLY A CA 1
ATOM 795 C C . GLY A 1 96 ? 20.465 1.331 -24.929 1.00 59.66 96 GLY A C 1
ATOM 796 O O . GLY A 1 96 ? 19.905 1.511 -23.847 1.00 59.66 96 GLY A O 1
ATOM 797 N N . SER A 1 97 ? 21.692 0.800 -25.011 1.00 71.75 97 SER A N 1
ATOM 798 C CA . SER A 1 97 ? 22.459 0.375 -23.825 1.00 71.75 97 SER A CA 1
ATOM 799 C C . SER A 1 97 ? 22.595 1.515 -22.801 1.00 71.75 97 SER A C 1
ATOM 801 O O . SER A 1 97 ? 22.424 1.300 -21.598 1.00 71.75 97 SER A O 1
ATOM 803 N N . GLY A 1 98 ? 22.782 2.752 -23.279 1.00 82.19 98 GLY A N 1
ATOM 804 C CA . GLY A 1 98 ? 22.806 3.966 -22.461 1.00 82.19 98 GLY A CA 1
ATOM 805 C C . GLY A 1 98 ? 21.455 4.300 -21.816 1.00 82.19 98 GLY A C 1
ATOM 806 O O . GLY A 1 98 ? 21.397 4.546 -20.612 1.00 82.19 98 GLY A O 1
ATOM 807 N N . ALA A 1 99 ? 20.358 4.246 -22.578 1.00 84.81 99 ALA A N 1
ATOM 808 C CA . ALA A 1 99 ? 19.009 4.526 -22.073 1.00 84.81 99 ALA A CA 1
ATOM 809 C C . ALA A 1 99 ? 18.557 3.488 -21.031 1.00 84.81 99 ALA A C 1
ATOM 811 O O . ALA A 1 99 ? 18.066 3.847 -19.961 1.00 84.81 99 ALA A O 1
ATOM 812 N N . ILE A 1 100 ? 18.812 2.201 -21.287 1.00 87.12 100 ILE A N 1
ATOM 813 C CA . ILE A 1 100 ? 18.527 1.105 -20.350 1.00 87.12 100 ILE A CA 1
ATOM 814 C C . ILE A 1 100 ? 19.351 1.265 -19.067 1.00 87.12 100 ILE A C 1
ATOM 816 O O . ILE A 1 100 ? 18.836 1.042 -17.964 1.00 87.12 100 ILE A O 1
ATOM 820 N N . LYS A 1 101 ? 20.623 1.669 -19.183 1.00 88.94 101 LYS A N 1
ATOM 821 C CA . LYS A 1 101 ? 21.491 1.938 -18.029 1.00 88.94 101 LYS A CA 1
ATOM 822 C C . LYS A 1 101 ? 20.983 3.125 -17.210 1.00 88.94 101 LYS A C 1
ATOM 824 O O . LYS A 1 101 ? 20.971 3.034 -15.985 1.00 88.94 101 LYS A O 1
ATOM 829 N N . ASN A 1 102 ? 20.522 4.195 -17.857 1.00 91.56 102 ASN A N 1
ATOM 830 C CA . ASN A 1 102 ? 19.948 5.358 -17.176 1.00 91.56 102 ASN A CA 1
ATOM 831 C C . ASN A 1 102 ? 18.653 5.003 -16.436 1.00 91.56 102 ASN A C 1
ATOM 833 O O . ASN A 1 102 ? 18.579 5.230 -15.231 1.00 91.56 102 ASN A O 1
ATOM 837 N N . ILE A 1 103 ? 17.707 4.325 -17.094 1.00 91.88 103 ILE A N 1
ATOM 838 C CA . ILE A 1 103 ? 16.468 3.855 -16.449 1.00 91.88 103 ILE A CA 1
ATOM 839 C C . ILE A 1 103 ? 16.782 2.920 -15.277 1.00 91.88 103 ILE A C 1
ATOM 841 O O . ILE A 1 103 ? 16.167 3.004 -14.219 1.00 91.88 103 ILE A O 1
ATOM 845 N N . SER A 1 104 ? 17.780 2.043 -15.417 1.00 92.19 104 SER A N 1
ATOM 846 C CA . SER A 1 104 ? 18.182 1.152 -14.321 1.00 92.19 104 SER A CA 1
ATOM 847 C C . SER A 1 104 ? 18.727 1.922 -13.113 1.00 92.19 104 SER A C 1
ATOM 849 O O . SER A 1 104 ? 18.437 1.544 -11.981 1.00 92.19 104 SER A O 1
ATOM 851 N N . LYS A 1 105 ? 19.467 3.019 -13.333 1.00 94.75 105 LYS A N 1
ATOM 852 C CA . LYS A 1 105 ? 19.915 3.909 -12.249 1.00 94.75 105 LYS A CA 1
ATOM 853 C C . LYS A 1 105 ? 18.743 4.628 -11.582 1.00 94.75 105 LYS A C 1
ATOM 855 O O . LYS A 1 105 ? 18.750 4.775 -10.365 1.00 94.75 105 LYS A O 1
ATOM 860 N N . GLU A 1 106 ? 17.757 5.083 -12.349 1.00 94.69 106 GLU A N 1
ATOM 861 C CA . GLU A 1 106 ? 16.557 5.735 -11.806 1.00 94.69 106 GLU A CA 1
ATOM 862 C C . GLU A 1 106 ? 15.714 4.773 -10.972 1.00 94.69 106 GLU A C 1
ATOM 864 O O . GLU A 1 106 ? 15.361 5.097 -9.840 1.00 94.69 106 GLU A O 1
ATOM 869 N N . ILE A 1 107 ? 15.496 3.553 -11.471 1.00 94.06 107 ILE A N 1
ATOM 870 C CA . ILE A 1 107 ? 14.846 2.474 -10.718 1.00 94.06 107 ILE A CA 1
ATOM 871 C C . ILE A 1 107 ? 15.549 2.258 -9.375 1.00 94.06 107 ILE A C 1
ATOM 873 O O . ILE A 1 107 ? 14.885 2.136 -8.347 1.00 94.06 107 ILE A O 1
ATOM 877 N N . GLU A 1 108 ? 16.883 2.220 -9.365 1.00 95.19 108 GLU A N 1
ATOM 878 C CA . GLU A 1 108 ? 17.640 2.007 -8.132 1.00 95.19 108 GLU A CA 1
ATOM 879 C C . GLU A 1 108 ? 17.498 3.180 -7.156 1.00 95.19 108 GLU A C 1
ATOM 881 O O . GLU A 1 108 ? 17.260 2.970 -5.967 1.00 95.19 108 GLU A O 1
ATOM 886 N N . LYS A 1 109 ? 17.532 4.423 -7.652 1.00 96.06 109 LYS A N 1
ATOM 887 C CA . LYS A 1 109 ? 17.263 5.611 -6.828 1.00 96.06 109 LYS A CA 1
ATOM 888 C C . LYS A 1 109 ? 15.879 5.546 -6.180 1.00 96.06 109 LYS A C 1
ATOM 890 O O . LYS A 1 109 ? 15.769 5.771 -4.976 1.00 96.06 109 LYS A O 1
ATOM 895 N N . ILE A 1 110 ? 14.840 5.207 -6.945 1.00 93.62 110 ILE A N 1
ATOM 896 C CA . ILE A 1 110 ? 13.470 5.102 -6.423 1.00 93.62 110 ILE A CA 1
ATOM 897 C C . ILE A 1 110 ? 13.370 3.977 -5.389 1.00 93.62 110 ILE A C 1
ATOM 899 O O . ILE A 1 110 ? 12.796 4.177 -4.321 1.00 93.62 110 ILE A O 1
ATOM 903 N N . LYS A 1 111 ? 13.988 2.815 -5.635 1.00 93.12 111 LYS A N 1
ATOM 904 C CA . LYS A 1 111 ? 14.035 1.720 -4.651 1.00 93.12 111 LYS A CA 1
ATOM 905 C C . LYS A 1 111 ? 14.690 2.144 -3.338 1.00 93.12 111 LYS A C 1
ATOM 907 O O . LYS A 1 111 ? 14.171 1.813 -2.271 1.00 93.12 111 LYS A O 1
ATOM 912 N N . ILE A 1 112 ? 15.793 2.891 -3.402 1.00 94.62 112 ILE A N 1
ATOM 913 C CA . ILE A 1 112 ? 16.460 3.432 -2.212 1.00 94.62 112 ILE A CA 1
ATOM 914 C C . ILE A 1 112 ? 15.515 4.383 -1.465 1.00 94.62 112 ILE A C 1
ATOM 916 O O . ILE A 1 112 ? 15.360 4.251 -0.251 1.00 94.62 112 ILE A O 1
ATOM 920 N N . GLN A 1 113 ? 14.829 5.287 -2.171 1.00 93.69 113 GLN A N 1
ATOM 921 C CA . GLN A 1 113 ? 13.856 6.199 -1.556 1.00 93.69 113 GLN A CA 1
ATOM 922 C C . GLN A 1 113 ? 12.693 5.453 -0.888 1.00 93.69 113 GLN A C 1
ATOM 924 O O . GLN A 1 113 ? 12.337 5.766 0.251 1.00 93.69 113 GLN A O 1
ATOM 929 N N . ILE A 1 114 ? 12.138 4.434 -1.554 1.00 91.31 114 ILE A N 1
ATOM 930 C CA . ILE A 1 114 ? 11.099 3.561 -0.991 1.00 91.31 114 ILE A CA 1
ATOM 931 C C . ILE A 1 114 ? 11.619 2.899 0.289 1.00 91.31 114 ILE A C 1
ATOM 933 O O . ILE A 1 114 ? 10.960 2.971 1.324 1.00 91.31 114 ILE A O 1
ATOM 937 N N . SER A 1 115 ? 12.816 2.308 0.254 1.00 90.38 115 SER A N 1
ATOM 938 C CA . SER A 1 115 ? 13.424 1.635 1.410 1.00 90.38 115 SER A CA 1
ATOM 939 C C . SER A 1 115 ? 13.616 2.580 2.604 1.00 90.38 115 SER A C 1
ATOM 941 O O . SER A 1 115 ? 13.251 2.253 3.740 1.00 90.38 115 SER A O 1
ATOM 943 N N . GLN A 1 116 ? 14.103 3.798 2.354 1.00 91.88 116 GLN A N 1
ATOM 944 C CA . GLN A 1 116 ? 14.275 4.824 3.384 1.00 91.88 116 GLN A CA 1
ATOM 945 C C . GLN A 1 116 ? 12.937 5.246 3.999 1.00 91.88 116 GLN A C 1
ATOM 947 O O . GLN A 1 116 ? 12.800 5.282 5.225 1.00 91.88 116 GLN A O 1
ATOM 952 N N . LYS A 1 117 ? 11.927 5.536 3.170 1.00 91.88 117 LYS A N 1
ATOM 953 C CA . LYS A 1 117 ? 10.589 5.904 3.653 1.00 91.88 117 LYS A CA 1
ATOM 954 C C . LYS A 1 117 ? 9.928 4.763 4.421 1.00 91.88 117 LYS A C 1
ATOM 956 O O . LYS A 1 117 ? 9.351 4.997 5.480 1.00 91.88 117 LYS A O 1
ATOM 961 N N . GLN A 1 118 ? 10.057 3.527 3.943 1.00 89.25 118 GLN A N 1
ATOM 962 C CA . GLN A 1 118 ? 9.516 2.359 4.633 1.00 89.25 118 GLN A CA 1
ATOM 963 C C . GLN A 1 118 ? 10.177 2.182 5.994 1.00 89.25 118 GLN A C 1
ATOM 965 O O . GLN A 1 118 ? 9.477 1.935 6.967 1.00 89.25 118 GLN A O 1
ATOM 970 N N . SER A 1 119 ? 11.495 2.355 6.088 1.00 88.38 119 SER A N 1
ATOM 971 C CA . SER A 1 119 ? 12.215 2.281 7.363 1.00 88.38 119 SER A CA 1
ATOM 972 C C . SER A 1 119 ? 11.679 3.297 8.377 1.00 88.38 119 SER A C 1
ATOM 974 O O . SER A 1 119 ? 11.390 2.929 9.515 1.00 88.38 119 SER A O 1
ATOM 976 N N . LYS A 1 120 ? 11.441 4.549 7.955 1.00 90.50 120 LYS A N 1
ATOM 977 C CA . LYS A 1 120 ? 10.828 5.582 8.813 1.00 90.50 120 LYS A CA 1
ATOM 978 C C . LYS A 1 120 ? 9.431 5.178 9.294 1.00 90.50 120 LYS A C 1
ATOM 980 O O . LYS A 1 120 ? 9.137 5.279 10.484 1.00 90.50 120 LYS A O 1
ATOM 985 N N . LEU A 1 121 ? 8.590 4.667 8.394 1.00 89.19 121 LEU A N 1
ATOM 986 C CA . LEU A 1 121 ? 7.240 4.216 8.740 1.00 89.19 121 LEU A CA 1
ATOM 987 C C . LEU A 1 121 ? 7.253 2.984 9.661 1.00 89.19 121 LEU A C 1
ATOM 989 O O . LEU A 1 121 ? 6.438 2.909 10.577 1.00 89.19 121 LEU A O 1
ATOM 993 N N . ARG A 1 122 ? 8.199 2.051 9.486 1.00 85.69 122 ARG A N 1
ATOM 994 C CA . ARG A 1 122 ? 8.373 0.892 10.382 1.00 85.69 122 ARG A CA 1
ATOM 995 C C . ARG A 1 122 ? 8.755 1.324 11.792 1.00 85.69 122 ARG A C 1
ATOM 997 O O . ARG A 1 122 ? 8.176 0.822 12.750 1.00 85.69 122 ARG A O 1
ATOM 1004 N N . ILE A 1 123 ? 9.681 2.276 11.927 1.00 86.62 123 ILE A N 1
ATOM 1005 C CA . ILE A 1 123 ? 10.038 2.855 13.232 1.00 86.62 123 ILE A CA 1
ATOM 1006 C C . ILE A 1 123 ? 8.800 3.487 13.876 1.00 86.62 123 ILE A C 1
ATOM 1008 O O . ILE A 1 123 ? 8.501 3.197 15.032 1.00 86.62 123 ILE A O 1
ATOM 1012 N N . LYS A 1 124 ? 8.027 4.273 13.116 1.00 87.88 124 LYS A N 1
ATOM 1013 C CA . LYS A 1 124 ? 6.780 4.877 13.603 1.00 87.88 124 LYS A CA 1
ATOM 1014 C C . LYS A 1 124 ? 5.775 3.825 14.089 1.00 87.88 124 LYS A C 1
ATOM 1016 O O . LYS A 1 124 ? 5.225 3.973 15.174 1.00 87.88 124 LYS A O 1
ATOM 1021 N N . VAL A 1 125 ? 5.582 2.739 13.339 1.00 85.00 125 VAL A N 1
ATOM 1022 C CA . VAL A 1 125 ? 4.717 1.617 13.745 1.00 85.00 125 VAL A CA 1
ATOM 1023 C C . VAL A 1 125 ? 5.199 0.967 15.043 1.00 85.00 125 VAL A C 1
ATOM 1025 O O . VAL A 1 125 ? 4.380 0.732 15.926 1.00 85.00 125 VAL A O 1
ATOM 1028 N N . ARG A 1 126 ? 6.509 0.738 15.208 1.00 82.50 126 ARG A N 1
ATOM 1029 C CA . ARG A 1 126 ? 7.074 0.180 16.454 1.00 82.50 126 ARG A CA 1
ATOM 1030 C C . ARG A 1 126 ? 6.809 1.074 17.664 1.00 82.50 126 ARG A C 1
ATOM 1032 O O . ARG A 1 126 ? 6.457 0.570 18.724 1.00 82.50 126 ARG A O 1
ATOM 1039 N N . LEU A 1 127 ? 6.935 2.391 17.497 1.00 83.75 127 LEU A N 1
ATOM 1040 C CA . LEU A 1 127 ? 6.632 3.357 18.557 1.00 83.75 127 LEU A CA 1
ATOM 1041 C C . LEU A 1 127 ? 5.139 3.368 18.915 1.00 83.75 127 LEU A C 1
ATOM 1043 O O . LEU A 1 127 ? 4.786 3.495 20.081 1.00 83.75 127 LEU A O 1
ATOM 1047 N N . ILE A 1 128 ? 4.268 3.201 17.918 1.00 81.25 128 ILE A N 1
ATOM 1048 C CA . ILE A 1 128 ? 2.811 3.183 18.090 1.00 81.25 128 ILE A CA 1
ATOM 1049 C C . ILE A 1 128 ? 2.316 1.895 18.759 1.00 81.25 128 ILE A C 1
ATOM 1051 O O . ILE A 1 128 ? 1.428 1.941 19.608 1.00 81.25 128 ILE A O 1
ATOM 1055 N N . ALA A 1 129 ? 2.819 0.7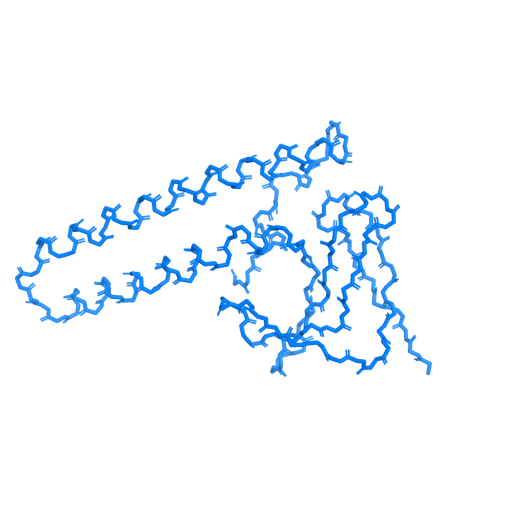40 18.328 1.00 71.50 129 ALA A N 1
ATOM 1056 C CA . ALA A 1 129 ? 2.326 -0.563 18.767 1.00 71.50 129 ALA A CA 1
ATOM 1057 C C . ALA A 1 129 ? 2.957 -1.040 20.089 1.00 71.50 129 ALA A C 1
ATOM 1059 O O . ALA A 1 129 ? 2.475 -2.009 20.671 1.00 71.50 129 ALA A O 1
ATOM 1060 N N . GLY A 1 130 ? 4.003 -0.355 20.566 1.00 64.19 130 GLY A N 1
ATOM 1061 C CA . GLY A 1 130 ? 4.845 -0.795 21.676 1.00 64.19 130 GLY A CA 1
ATOM 1062 C C . GLY A 1 130 ? 5.968 -1.727 21.206 1.00 64.19 130 GLY A C 1
ATOM 1063 O O . GLY A 1 130 ? 5.828 -2.463 20.223 1.00 64.19 130 GLY A O 1
ATOM 1064 N N . HIS A 1 131 ? 7.113 -1.688 21.897 1.00 47.41 131 HIS A N 1
ATOM 1065 C CA . HIS A 1 131 ? 8.247 -2.572 21.612 1.00 47.41 131 HIS A CA 1
ATOM 1066 C C . HIS A 1 131 ? 7.805 -4.045 21.706 1.00 47.41 131 HIS A C 1
ATOM 1068 O O . HIS A 1 131 ? 7.421 -4.502 22.777 1.00 47.41 131 HIS A O 1
ATOM 1074 N N . GLY A 1 132 ? 7.852 -4.773 20.582 1.00 47.97 132 GLY A N 1
ATOM 1075 C CA . GLY A 1 132 ? 7.526 -6.205 20.514 1.00 47.97 132 GLY A CA 1
ATOM 1076 C C . GLY A 1 132 ? 6.407 -6.599 19.543 1.00 47.97 132 GLY A C 1
ATOM 1077 O O . GLY A 1 132 ? 6.122 -7.785 19.419 1.00 47.97 132 GLY A O 1
ATOM 1078 N N . SER A 1 133 ? 5.768 -5.664 18.826 1.00 51.75 133 SER A N 1
ATOM 1079 C CA . SER A 1 133 ? 4.749 -6.053 17.838 1.00 51.75 133 SER A CA 1
ATOM 1080 C C . SER A 1 133 ? 5.386 -6.624 16.558 1.00 51.75 133 SER A C 1
ATOM 1082 O O . SER A 1 133 ? 6.037 -5.883 15.817 1.00 51.75 133 SER A O 1
ATOM 1084 N N . GLU A 1 134 ? 5.115 -7.892 16.236 1.00 53.78 134 GLU A N 1
ATOM 1085 C CA . GLU A 1 134 ? 5.501 -8.562 14.972 1.00 53.78 134 GLU A CA 1
ATOM 1086 C C . GLU A 1 134 ? 5.035 -7.800 13.706 1.00 53.78 134 GLU A C 1
ATOM 1088 O O . GLU A 1 134 ? 5.584 -7.947 12.615 1.00 53.78 134 GLU A O 1
ATOM 1093 N N . ASN A 1 135 ? 4.052 -6.907 13.855 1.00 55.19 135 ASN A N 1
ATOM 1094 C CA . ASN A 1 135 ? 3.462 -6.110 12.781 1.00 55.19 135 ASN A CA 1
ATOM 1095 C C . ASN A 1 135 ? 4.408 -5.101 12.113 1.00 55.19 135 ASN A C 1
ATOM 1097 O O . ASN A 1 135 ? 4.124 -4.679 10.989 1.00 55.19 135 ASN A O 1
ATOM 1101 N N . SER A 1 136 ? 5.500 -4.674 12.760 1.00 55.97 136 SER A N 1
ATOM 1102 C CA . SER A 1 136 ? 6.408 -3.701 12.134 1.00 55.97 136 SER A CA 1
ATOM 1103 C C . SER A 1 136 ? 7.129 -4.267 10.919 1.00 55.97 136 SER A C 1
ATOM 1105 O O . SER A 1 136 ? 7.471 -3.522 10.000 1.00 55.97 136 SER A O 1
ATOM 1107 N N . ASP A 1 137 ? 7.360 -5.577 10.916 1.00 55.66 137 ASP A N 1
ATOM 1108 C CA . ASP A 1 137 ? 8.193 -6.223 9.908 1.00 55.66 137 ASP A CA 1
ATOM 1109 C C . ASP A 1 137 ? 7.376 -6.594 8.661 1.00 55.66 137 ASP A C 1
ATOM 1111 O O . ASP A 1 137 ? 7.924 -6.634 7.564 1.00 55.66 137 ASP A O 1
ATOM 1115 N N . GLN A 1 138 ? 6.048 -6.703 8.802 1.00 59.84 138 GLN A N 1
ATOM 1116 C CA . GLN A 1 138 ? 5.083 -6.976 7.725 1.00 59.84 138 GLN A CA 1
ATOM 1117 C C . GLN A 1 138 ? 4.376 -5.715 7.195 1.00 59.84 138 GLN A C 1
ATOM 1119 O O . GLN A 1 138 ? 3.358 -5.798 6.506 1.00 59.84 138 GLN A O 1
ATOM 1124 N N . LEU A 1 139 ? 4.888 -4.513 7.497 1.00 64.75 139 LEU A N 1
ATOM 1125 C CA . LEU A 1 139 ? 4.244 -3.258 7.095 1.00 64.75 139 LEU A CA 1
ATOM 1126 C C . LEU A 1 139 ? 4.040 -3.163 5.574 1.00 64.75 139 LEU A C 1
ATOM 1128 O O . LEU A 1 139 ? 3.001 -2.677 5.134 1.00 64.75 139 LEU A O 1
ATOM 1132 N N . SER A 1 140 ? 5.001 -3.627 4.770 1.00 60.72 140 SER A N 1
ATOM 1133 C CA . SER A 1 140 ? 4.849 -3.673 3.311 1.00 60.72 140 SER A CA 1
ATOM 1134 C C . SER A 1 140 ? 3.771 -4.654 2.873 1.00 60.72 140 SER A C 1
ATOM 1136 O O . SER A 1 140 ? 3.011 -4.337 1.966 1.00 60.72 140 SER A O 1
ATOM 1138 N N . ASP A 1 141 ? 3.677 -5.808 3.528 1.00 63.19 141 ASP A N 1
ATOM 1139 C CA . ASP A 1 141 ? 2.759 -6.884 3.149 1.00 63.19 141 ASP A CA 1
ATOM 1140 C C . ASP A 1 141 ? 1.311 -6.490 3.438 1.00 63.19 141 ASP A C 1
ATOM 1142 O O . ASP A 1 141 ? 0.428 -6.688 2.604 1.00 63.19 141 ASP A O 1
ATOM 1146 N N . ASN A 1 142 ? 1.089 -5.788 4.552 1.00 64.06 142 ASN A N 1
ATOM 1147 C CA . ASN A 1 142 ? -0.210 -5.220 4.918 1.00 64.06 142 ASN A CA 1
ATOM 1148 C C . ASN A 1 142 ? -0.719 -4.162 3.924 1.00 64.06 142 ASN A C 1
ATOM 1150 O O . ASN A 1 142 ? -1.920 -3.897 3.870 1.00 64.06 142 ASN A O 1
ATOM 1154 N N . HIS A 1 143 ? 0.181 -3.569 3.136 1.00 67.00 143 HIS A N 1
ATOM 1155 C CA . HIS A 1 143 ? -0.135 -2.547 2.135 1.00 67.00 143 HIS A CA 1
ATOM 1156 C C . HIS A 1 143 ? 0.149 -3.015 0.709 1.00 67.00 143 HIS A C 1
ATOM 1158 O O . HIS A 1 143 ? 0.121 -2.219 -0.231 1.00 67.00 143 HIS A O 1
ATOM 1164 N N . ARG A 1 144 ? 0.425 -4.308 0.526 1.00 63.00 144 ARG A N 1
ATOM 1165 C CA . ARG A 1 144 ? 0.740 -4.858 -0.780 1.00 63.00 144 ARG A CA 1
ATOM 1166 C C . ARG A 1 144 ? -0.540 -4.981 -1.592 1.00 63.00 144 ARG A C 1
ATOM 1168 O O . ARG A 1 144 ? -1.547 -5.522 -1.129 1.00 63.00 144 ARG A O 1
ATOM 1175 N N . PHE A 1 145 ? -0.521 -4.458 -2.813 1.00 53.38 145 PHE A N 1
ATOM 1176 C CA . PHE A 1 145 ? -1.681 -4.493 -3.704 1.00 53.38 145 PHE A CA 1
ATOM 1177 C C . PHE A 1 145 ? -1.780 -5.784 -4.522 1.00 53.38 145 PHE A C 1
ATOM 1179 O O . PHE A 1 145 ? -2.908 -6.170 -4.833 1.00 53.38 145 PHE A O 1
ATOM 1186 N N . PHE A 1 146 ? -0.648 -6.474 -4.715 1.00 43.50 146 PHE A N 1
ATOM 1187 C CA . PHE A 1 146 ? -0.472 -7.688 -5.520 1.00 43.50 146 PHE A CA 1
ATOM 1188 C C . PHE A 1 146 ? 0.329 -8.755 -4.778 1.00 43.50 146 PHE A C 1
ATOM 1190 O O . PHE A 1 146 ? 1.505 -8.469 -4.448 1.00 43.50 146 PHE A O 1
#